Protein AF-A0A1B8CRM4-F1 (afdb_monomer_lite)

Secondary structure (DSSP, 8-state):
-HHHHHHHTTTTTT---HHHHHHHHHHHHHHHHHHHHHHHHHHHHHHHHHT-GGG-GGGT-STT---HHHHHHHHHHH-TTS-PPPP---B---TT----B--HHHHHHHTSHHHHHHHHHHHHTSSS---------S--SSHHHHHHHHHHHHHHHHHHH-

Structure (mmCIF, N/CA/C/O backbone):
data_AF-A0A1B8CRM4-F1
#
_entry.id   AF-A0A1B8CRM4-F1
#
loop_
_atom_site.group_PDB
_atom_site.id
_atom_site.type_symbol
_atom_site.label_atom_id
_atom_site.label_alt_id
_atom_site.label_comp_id
_atom_site.label_asym_id
_atom_site.label_entity_id
_atom_site.label_seq_id
_atom_site.pdbx_PDB_ins_code
_atom_site.Cartn_x
_atom_site.Cartn_y
_atom_site.Cartn_z
_atom_site.occupancy
_atom_site.B_iso_or_equiv
_atom_site.auth_seq_id
_atom_site.auth_comp_id
_atom_site.auth_asym_id
_atom_site.auth_atom_id
_atom_site.pdbx_PDB_model_num
ATOM 1 N N . MET A 1 1 ? -16.683 10.216 31.485 1.00 63.97 1 MET A N 1
ATOM 2 C CA . MET A 1 1 ? -16.552 9.860 32.922 1.00 63.97 1 MET A CA 1
ATOM 3 C C . MET A 1 1 ? -17.087 10.937 33.885 1.00 63.97 1 MET A C 1
ATOM 5 O O . MET A 1 1 ? -16.797 10.885 35.073 1.00 63.97 1 MET A O 1
ATOM 9 N N . ASP A 1 2 ? -17.936 11.875 33.445 1.00 81.38 2 ASP A N 1
ATOM 10 C CA . ASP A 1 2 ? -18.500 12.898 34.349 1.00 81.38 2 ASP A CA 1
ATOM 11 C C . ASP A 1 2 ? -19.692 12.417 35.186 1.00 81.38 2 ASP A C 1
ATOM 13 O O . ASP A 1 2 ? -20.056 13.063 36.165 1.00 81.38 2 ASP A O 1
ATOM 17 N N . VAL A 1 3 ? -20.304 11.284 34.825 1.00 84.81 3 VAL A N 1
ATOM 18 C CA . VAL A 1 3 ? -21.438 10.692 35.554 1.00 84.81 3 VAL A CA 1
ATOM 19 C C . VAL A 1 3 ? -21.009 10.196 36.936 1.00 84.81 3 VAL A C 1
ATOM 21 O O . VAL A 1 3 ? -21.588 10.603 37.937 1.00 84.81 3 VAL A O 1
ATOM 24 N N . LEU A 1 4 ? -19.927 9.413 37.016 1.00 82.81 4 LEU A N 1
ATOM 25 C CA . LEU A 1 4 ? -19.379 8.937 38.294 1.00 82.81 4 LEU A CA 1
ATOM 26 C C . LEU A 1 4 ? -18.894 10.092 39.177 1.00 82.81 4 LEU A C 1
ATOM 28 O O . LEU A 1 4 ? -19.082 10.068 40.391 1.00 82.81 4 LEU A O 1
ATOM 32 N N . ARG A 1 5 ? -18.340 11.150 38.570 1.00 83.88 5 ARG A N 1
ATOM 33 C CA . ARG A 1 5 ? -17.955 12.371 39.288 1.00 83.88 5 ARG A CA 1
ATOM 34 C C . ARG A 1 5 ? -19.182 13.084 39.874 1.00 83.88 5 ARG A C 1
ATOM 36 O O . ARG A 1 5 ? -19.157 13.454 41.042 1.00 83.88 5 ARG A O 1
ATOM 43 N N . ARG A 1 6 ? -20.268 13.214 39.100 1.00 83.00 6 ARG A N 1
ATOM 44 C CA . ARG A 1 6 ? -21.558 13.777 39.549 1.00 83.00 6 ARG A CA 1
ATOM 45 C C . ARG A 1 6 ? -22.278 12.911 40.587 1.00 83.00 6 ARG A C 1
ATOM 47 O O . ARG A 1 6 ? -23.064 13.438 41.369 1.00 83.00 6 ARG A O 1
ATOM 54 N N . MET A 1 7 ? -22.044 11.600 40.603 1.00 83.06 7 MET A N 1
ATOM 55 C CA . MET A 1 7 ? -22.517 10.689 41.656 1.00 83.06 7 MET A CA 1
ATOM 56 C C . MET A 1 7 ? -21.730 10.877 42.955 1.00 83.06 7 MET A C 1
ATOM 58 O O . MET A 1 7 ? -22.323 10.982 44.030 1.00 83.06 7 MET A O 1
ATOM 62 N N . ALA A 1 8 ? -20.404 10.977 42.849 1.00 84.75 8 ALA A N 1
ATOM 63 C CA . ALA A 1 8 ? -19.516 11.161 43.990 1.00 84.75 8 ALA A CA 1
ATOM 64 C C . ALA A 1 8 ? -19.755 12.501 44.706 1.00 84.75 8 ALA A C 1
ATOM 66 O O . ALA A 1 8 ? -19.787 12.536 45.933 1.00 84.75 8 ALA A O 1
ATOM 67 N N . THR A 1 9 ? -20.010 13.592 43.973 1.00 87.00 9 THR A N 1
ATOM 68 C CA . THR A 1 9 ? -20.286 14.913 44.577 1.00 87.00 9 THR A CA 1
ATOM 69 C C . THR A 1 9 ? -21.565 14.961 45.408 1.00 87.00 9 THR A C 1
ATOM 71 O O . THR A 1 9 ? -21.673 15.788 46.307 1.00 87.00 9 THR A O 1
ATOM 74 N N . ARG A 1 10 ? -22.525 14.068 45.152 1.00 88.19 10 ARG A N 1
ATOM 75 C CA . ARG A 1 10 ? -23.737 13.908 45.972 1.00 88.19 10 ARG A 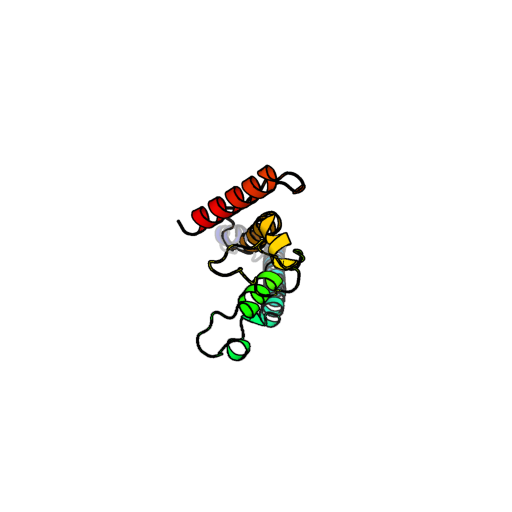CA 1
ATOM 76 C C . ARG A 1 10 ? -23.654 12.745 46.951 1.00 88.19 10 ARG A C 1
ATOM 78 O O . ARG A 1 10 ? -24.684 12.330 47.468 1.00 88.19 10 ARG A O 1
ATOM 85 N N . ASN A 1 11 ? -22.460 12.198 47.182 1.00 84.31 11 ASN A N 1
ATOM 86 C CA . ASN A 1 11 ? -22.236 11.039 48.043 1.00 84.31 11 ASN A CA 1
ATOM 87 C C . ASN A 1 11 ? -23.200 9.875 47.737 1.00 84.31 11 ASN A C 1
ATOM 89 O O . ASN A 1 11 ? -23.724 9.234 48.644 1.00 84.31 11 ASN A O 1
ATOM 93 N N . PHE A 1 12 ? -23.504 9.663 46.449 1.00 82.12 12 PHE A N 1
ATOM 94 C CA . PHE A 1 12 ? -24.458 8.650 45.983 1.00 82.12 12 PHE A CA 1
ATOM 95 C C . PHE A 1 12 ? -25.886 8.787 46.557 1.00 82.12 12 PHE A C 1
ATOM 97 O O . PHE A 1 12 ? -26.690 7.858 46.459 1.00 82.12 12 PHE A O 1
ATOM 104 N N . ALA A 1 13 ? -26.239 9.953 47.110 1.00 79.31 13 ALA A N 1
ATOM 105 C CA . ALA A 1 13 ? -27.576 10.233 47.612 1.00 79.31 13 ALA A CA 1
ATOM 106 C C . ALA A 1 13 ? -28.623 10.075 46.497 1.00 79.31 13 ALA A C 1
ATOM 108 O O . ALA A 1 13 ? -28.438 10.547 45.368 1.00 79.31 13 ALA A O 1
ATOM 109 N N . HIS A 1 14 ? -29.729 9.411 46.842 1.00 79.81 14 HIS A N 1
ATOM 110 C CA . HIS A 1 14 ? -30.823 9.028 45.939 1.00 79.81 14 HIS A CA 1
ATOM 111 C C . HIS A 1 14 ? -30.440 8.048 44.813 1.00 79.81 14 HIS A C 1
ATOM 113 O O . HIS A 1 14 ? -31.221 7.856 43.886 1.00 79.81 14 HIS A O 1
ATOM 119 N N . GLY A 1 15 ? -29.273 7.399 44.900 1.00 82.62 15 GLY A N 1
ATOM 120 C CA . GLY A 1 15 ? -28.867 6.347 43.970 1.00 82.62 15 GLY A CA 1
ATOM 121 C C . GLY A 1 15 ? -28.572 6.834 42.545 1.00 82.62 15 GLY A C 1
ATOM 122 O O . GLY A 1 15 ? -28.258 8.004 42.301 1.00 82.62 15 GLY A O 1
ATOM 123 N N . LEU A 1 16 ? -28.615 5.899 41.595 1.00 83.00 16 LEU A N 1
ATOM 124 C CA . LEU A 1 16 ? -28.376 6.149 40.172 1.00 83.00 16 LEU A CA 1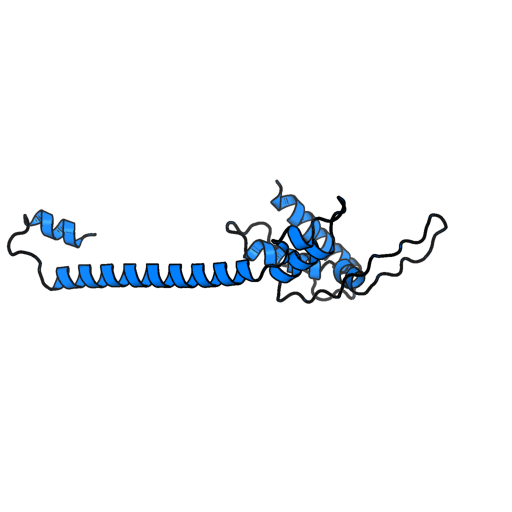
ATOM 125 C C . LEU A 1 16 ? -29.635 6.738 39.525 1.00 83.00 16 LEU A C 1
ATOM 127 O O . LEU A 1 16 ? -30.695 6.120 39.580 1.00 83.00 16 LEU A O 1
ATOM 131 N N . ARG A 1 17 ? -29.523 7.917 38.903 1.00 88.38 17 ARG A N 1
ATOM 132 C CA . ARG A 1 17 ? -30.642 8.518 38.163 1.00 88.38 17 ARG A CA 1
ATOM 133 C C . ARG A 1 17 ? -30.777 7.874 36.787 1.00 88.38 17 ARG A C 1
ATOM 135 O O . ARG A 1 17 ? -29.786 7.435 36.208 1.00 88.38 17 ARG A O 1
ATOM 142 N N . ASP A 1 18 ? -31.974 7.916 36.212 1.00 87.94 18 ASP A N 1
ATOM 143 C CA . ASP A 1 18 ? -32.238 7.306 34.901 1.00 87.94 18 ASP A CA 1
ATOM 144 C C . ASP A 1 18 ? -31.371 7.878 33.775 1.00 87.94 18 ASP A C 1
ATOM 146 O O . ASP A 1 18 ? -30.902 7.138 32.914 1.00 87.94 18 ASP A O 1
ATOM 150 N N . GLU A 1 19 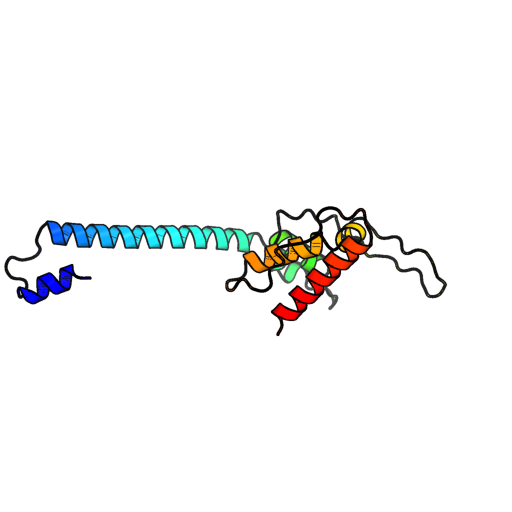? -31.110 9.188 33.783 1.00 87.06 19 GLU A N 1
ATOM 151 C CA . GLU A 1 19 ? -30.214 9.830 32.811 1.00 87.06 19 GLU A CA 1
ATOM 152 C C . GLU A 1 19 ? -28.782 9.313 32.901 1.00 87.06 19 GLU A C 1
ATOM 154 O O . GLU A 1 19 ? -28.122 9.106 31.888 1.00 87.06 19 GLU A O 1
ATOM 159 N N . GLU A 1 20 ? -28.314 9.061 34.115 1.00 88.50 20 GLU A N 1
ATOM 160 C CA . GLU A 1 20 ? -26.961 8.588 34.379 1.00 88.50 20 GLU A CA 1
ATOM 161 C C . GLU A 1 20 ? -26.828 7.113 34.036 1.00 88.50 20 GLU A C 1
ATOM 163 O O . GLU A 1 20 ? -25.837 6.718 33.428 1.00 88.50 20 GLU A O 1
ATOM 168 N N . ALA A 1 21 ? -27.864 6.326 34.336 1.00 88.75 21 ALA A N 1
ATOM 169 C CA . ALA A 1 21 ? -27.988 4.952 33.876 1.00 88.75 21 ALA A CA 1
ATOM 170 C C . ALA A 1 21 ? -27.984 4.875 32.343 1.00 88.75 21 ALA A C 1
ATOM 172 O O . ALA A 1 21 ? -27.308 4.016 31.786 1.00 88.75 21 ALA A O 1
ATOM 173 N N . ARG A 1 22 ? -28.701 5.778 31.655 1.00 91.50 22 ARG A N 1
ATOM 174 C CA . ARG A 1 22 ? -28.667 5.892 30.187 1.00 91.50 22 ARG A CA 1
ATOM 175 C C . ARG A 1 22 ? -27.264 6.219 29.691 1.00 91.50 22 ARG A C 1
ATOM 177 O O . ARG A 1 22 ? -26.707 5.424 28.958 1.00 91.50 22 ARG A O 1
ATOM 184 N N . THR A 1 23 ? -26.637 7.287 30.185 1.00 90.75 23 THR A N 1
ATOM 185 C CA . THR A 1 23 ? -25.276 7.658 29.757 1.00 90.75 23 THR A CA 1
ATOM 186 C C . THR A 1 23 ? -24.255 6.538 29.990 1.00 90.75 23 THR A C 1
ATOM 188 O O . THR A 1 23 ? -23.357 6.349 29.175 1.00 90.75 23 THR A O 1
ATOM 191 N N . MET A 1 24 ? -24.360 5.797 31.098 1.00 89.75 24 MET A N 1
ATOM 192 C CA . MET A 1 24 ? -23.484 4.649 31.348 1.00 89.75 24 MET A CA 1
ATOM 193 C C . MET A 1 24 ? -23.775 3.491 30.388 1.00 89.75 24 MET A C 1
ATOM 195 O O . MET A 1 24 ? -22.823 2.893 29.900 1.00 89.75 24 MET A O 1
ATOM 199 N N . ARG A 1 25 ? -25.048 3.198 30.084 1.00 92.62 25 ARG A N 1
ATOM 200 C CA . ARG A 1 25 ? -25.426 2.188 29.080 1.00 92.62 25 ARG A CA 1
ATOM 201 C C . ARG A 1 25 ? -24.934 2.559 27.688 1.00 92.62 25 ARG A C 1
ATOM 203 O O . ARG A 1 25 ? -24.231 1.753 27.099 1.00 92.62 25 ARG A O 1
ATOM 210 N N . ASP A 1 26 ? -25.193 3.779 27.231 1.00 94.44 26 ASP A N 1
ATOM 211 C CA . ASP A 1 26 ? -24.768 4.259 25.910 1.00 94.44 26 ASP A CA 1
ATOM 212 C C . ASP A 1 26 ? -23.238 4.202 25.769 1.00 94.44 26 ASP A C 1
ATOM 214 O O . ASP A 1 26 ? -22.703 3.848 24.721 1.00 94.44 26 ASP A O 1
ATOM 218 N N . TRP A 1 27 ? -22.506 4.518 26.845 1.00 94.12 27 TRP A N 1
ATOM 219 C CA . TRP A 1 27 ? -21.051 4.380 26.857 1.00 94.12 27 TRP A CA 1
ATOM 220 C C . TRP A 1 27 ? -20.607 2.916 26.778 1.00 94.12 27 TRP A C 1
ATOM 222 O O . TRP A 1 27 ? -19.700 2.606 26.012 1.00 94.12 27 TRP A O 1
ATOM 232 N N . VAL A 1 28 ? -21.235 2.020 27.547 1.00 94.50 28 VAL A N 1
ATOM 233 C CA . VAL A 1 28 ? -20.943 0.579 27.498 1.00 94.50 28 VAL A CA 1
ATOM 234 C C . VAL A 1 28 ? -21.231 0.025 26.102 1.00 94.50 28 VAL A C 1
ATOM 236 O O . VAL A 1 28 ? -20.381 -0.661 25.548 1.00 94.50 28 VAL A O 1
ATOM 239 N N . GLU A 1 29 ? -22.376 0.363 25.509 1.00 95.94 29 GLU A N 1
ATOM 240 C CA . GLU A 1 29 ? -22.734 0.001 24.132 1.00 95.94 29 GLU A CA 1
ATOM 241 C C . GLU A 1 29 ? -21.700 0.530 23.131 1.00 95.94 29 GLU A C 1
ATOM 243 O O . GLU A 1 29 ? -21.198 -0.236 22.315 1.00 95.94 29 GLU A O 1
ATOM 248 N N . GLY A 1 30 ? -21.272 1.789 23.261 1.00 96.38 30 GLY A N 1
ATOM 249 C CA . GLY A 1 30 ? -20.219 2.356 22.415 1.00 96.38 30 GLY A CA 1
ATOM 250 C C . GLY A 1 30 ? -18.866 1.638 22.531 1.00 96.38 30 GLY A C 1
ATOM 251 O O . GLY A 1 30 ? -18.153 1.513 21.536 1.00 96.38 30 GLY A O 1
ATOM 252 N N . VAL A 1 31 ? -18.505 1.141 23.721 1.00 95.25 31 VAL A N 1
ATOM 253 C CA . VAL A 1 31 ? -17.294 0.320 23.915 1.00 95.25 31 VAL A CA 1
ATOM 254 C C . VAL A 1 31 ? -17.451 -1.048 23.254 1.00 95.25 31 VAL A C 1
ATOM 256 O O . VAL A 1 31 ? -16.522 -1.498 22.586 1.00 95.25 31 VAL A O 1
ATOM 259 N N . TRP A 1 32 ? -18.609 -1.699 23.391 1.00 96.44 32 TRP A N 1
ATOM 260 C CA . TRP A 1 32 ? -18.877 -2.971 22.713 1.00 96.44 32 TRP A CA 1
ATOM 261 C C . TRP A 1 32 ? -18.850 -2.826 21.192 1.00 96.44 32 TRP A C 1
ATOM 263 O O . TRP A 1 32 ? -18.241 -3.656 20.523 1.00 96.44 32 TRP A O 1
ATOM 273 N N . ASP A 1 33 ? -19.423 -1.752 20.651 1.00 96.75 33 ASP A N 1
ATOM 274 C CA . ASP A 1 33 ? -19.367 -1.441 19.222 1.00 96.75 33 ASP A CA 1
ATOM 275 C C . ASP A 1 33 ? -17.930 -1.227 18.737 1.00 96.75 33 ASP A C 1
ATOM 277 O O . ASP A 1 33 ? -17.561 -1.685 17.655 1.00 96.75 33 ASP A O 1
ATOM 281 N N . MET A 1 34 ? -17.106 -0.528 19.523 1.00 95.19 34 MET A N 1
ATOM 282 C CA . MET A 1 34 ? -15.688 -0.339 19.215 1.00 95.19 34 MET A CA 1
ATOM 283 C C . MET A 1 34 ? -14.940 -1.679 19.198 1.00 95.19 34 MET A C 1
ATOM 285 O O . MET A 1 34 ? -14.253 -1.962 18.220 1.00 95.19 34 MET A O 1
ATOM 289 N N . LEU A 1 35 ? -15.130 -2.521 20.218 1.00 96.06 35 LEU A N 1
ATOM 290 C CA . LEU A 1 35 ? -14.511 -3.849 20.300 1.00 96.06 35 LEU A CA 1
ATOM 291 C C . LEU A 1 35 ? -14.956 -4.764 19.153 1.00 96.06 35 LEU A C 1
ATOM 293 O O . LEU A 1 35 ? -14.128 -5.436 18.549 1.00 96.06 35 LEU A O 1
ATOM 297 N N . ALA A 1 36 ? -16.243 -4.756 18.802 1.00 95.38 36 ALA A N 1
ATOM 298 C CA . ALA A 1 36 ? -16.765 -5.550 17.692 1.00 95.38 36 ALA A CA 1
ATOM 299 C C . ALA A 1 36 ? -16.172 -5.118 16.339 1.00 95.38 36 ALA A C 1
ATOM 301 O O . ALA A 1 36 ? -15.917 -5.957 15.472 1.00 95.38 36 ALA A O 1
ATOM 302 N N . ARG A 1 37 ? -15.929 -3.812 16.148 1.00 93.75 37 ARG A N 1
ATOM 303 C CA . ARG A 1 37 ? -15.239 -3.289 14.957 1.00 93.75 37 ARG A CA 1
ATOM 304 C C . ARG A 1 37 ? -13.772 -3.703 14.929 1.00 93.75 37 ARG A C 1
ATOM 306 O O . ARG A 1 37 ? -13.298 -4.107 13.873 1.00 93.75 37 ARG A O 1
ATOM 313 N N . GLU A 1 38 ? -13.074 -3.626 16.058 1.00 92.31 38 GLU A N 1
ATOM 314 C CA . GLU A 1 38 ? -11.687 -4.092 16.165 1.00 92.31 38 GLU A CA 1
ATOM 315 C C . GLU A 1 38 ? -11.582 -5.592 15.864 1.00 92.31 38 GLU A C 1
ATOM 317 O O . GLU A 1 38 ? -10.781 -5.982 15.021 1.00 92.31 38 GLU A O 1
ATOM 322 N N . GLU A 1 39 ? -12.453 -6.425 16.439 1.00 92.25 39 GLU A N 1
ATOM 323 C CA . GLU A 1 39 ? -12.482 -7.869 16.170 1.00 92.25 39 GLU A CA 1
ATOM 324 C C . GLU A 1 39 ? -12.795 -8.185 14.696 1.00 92.25 39 GLU A C 1
ATOM 326 O O . GLU A 1 39 ? -12.279 -9.153 14.136 1.00 92.25 39 GLU A O 1
ATOM 331 N N . ALA A 1 40 ? -13.642 -7.391 14.034 1.00 93.00 40 ALA A N 1
ATOM 332 C CA . ALA A 1 40 ? -13.887 -7.536 12.600 1.00 93.00 40 ALA A CA 1
ATOM 333 C C . ALA A 1 40 ? -12.625 -7.232 11.774 1.00 93.00 40 ALA A C 1
ATOM 335 O O . ALA A 1 40 ? -12.248 -8.047 10.934 1.00 93.00 40 ALA A O 1
ATOM 336 N N . ILE A 1 41 ? -11.942 -6.120 12.068 1.00 86.94 41 ILE A N 1
ATOM 337 C CA . ILE A 1 41 ? -10.687 -5.736 11.403 1.00 86.94 41 ILE A CA 1
ATOM 338 C C . ILE A 1 41 ? -9.606 -6.799 11.637 1.00 86.94 41 ILE A C 1
ATOM 340 O O . ILE A 1 41 ? -8.945 -7.228 10.694 1.00 86.94 41 ILE A O 1
ATOM 344 N N . GLU A 1 42 ? -9.440 -7.278 12.871 1.00 87.56 42 GLU A N 1
ATOM 345 C CA . GLU A 1 42 ?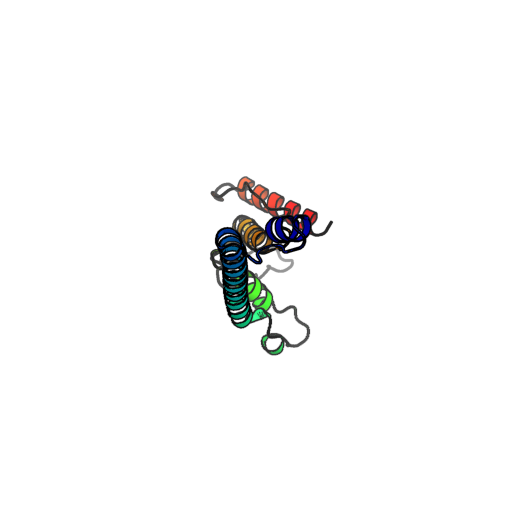 -8.455 -8.314 13.190 1.00 87.56 42 GLU A CA 1
ATOM 346 C C . GLU A 1 42 ? -8.739 -9.627 12.461 1.00 87.56 42 GLU A C 1
ATOM 348 O O . GLU A 1 42 ? -7.807 -10.268 11.974 1.00 87.56 42 GLU A O 1
ATOM 353 N N . ARG A 1 43 ? -10.010 -10.033 12.353 1.00 90.56 43 ARG A N 1
ATOM 354 C CA . ARG A 1 43 ? -10.384 -11.230 11.589 1.00 90.56 43 ARG A CA 1
ATOM 355 C C . ARG A 1 43 ? -10.050 -11.083 10.110 1.00 90.56 43 ARG A C 1
ATOM 357 O O . ARG A 1 43 ? -9.446 -12.000 9.559 1.00 90.56 43 ARG A O 1
ATOM 364 N N . GLU A 1 44 ? -10.368 -9.945 9.498 1.00 87.25 44 GLU A N 1
ATOM 365 C CA . GLU A 1 44 ? -10.008 -9.662 8.102 1.00 87.25 44 GLU A CA 1
ATOM 366 C C . GLU A 1 44 ? -8.484 -9.688 7.899 1.00 87.25 44 GLU A C 1
ATOM 368 O O . GLU A 1 44 ? -7.990 -10.354 6.988 1.00 87.25 44 GLU A O 1
ATOM 373 N N . GLU A 1 45 ? -7.711 -9.060 8.793 1.00 85.56 45 GLU A N 1
ATOM 374 C CA . GLU A 1 45 ? -6.245 -9.112 8.745 1.00 85.56 45 GLU A CA 1
ATOM 375 C C . GLU A 1 45 ? -5.704 -10.540 8.927 1.00 85.56 45 GLU A C 1
ATOM 377 O O . GLU A 1 45 ? -4.719 -10.924 8.291 1.00 85.56 45 GLU A O 1
ATOM 382 N N . MET A 1 46 ? -6.308 -11.342 9.809 1.00 83.69 46 MET A N 1
ATOM 383 C CA . MET A 1 46 ? -5.917 -12.738 10.016 1.00 83.69 46 MET A CA 1
ATOM 384 C C . MET A 1 46 ? -6.207 -13.593 8.784 1.00 83.69 46 MET A C 1
ATOM 386 O O . MET A 1 46 ? -5.376 -14.428 8.426 1.00 83.69 46 MET A O 1
ATOM 390 N N . GLU A 1 47 ? -7.360 -13.409 8.145 1.00 87.62 47 GLU A N 1
ATOM 391 C CA . GLU A 1 47 ? -7.714 -14.097 6.903 1.00 87.62 47 GLU A CA 1
ATOM 392 C C . GLU A 1 47 ? -6.766 -13.707 5.767 1.00 87.62 47 GLU A C 1
ATOM 394 O O . GLU A 1 47 ? -6.241 -14.589 5.083 1.00 87.62 47 GLU A O 1
ATOM 399 N N . GLU A 1 48 ? -6.450 -12.417 5.634 1.00 84.88 48 GLU A N 1
ATOM 400 C CA . GLU A 1 48 ? -5.483 -11.931 4.652 1.00 84.88 48 GLU A CA 1
ATOM 401 C C . GLU A 1 48 ? -4.098 -12.557 4.881 1.00 84.88 48 GLU A C 1
ATOM 403 O O . GLU A 1 48 ? -3.510 -13.127 3.961 1.00 84.88 48 GLU A O 1
ATOM 408 N N . ARG A 1 49 ? -3.599 -12.546 6.125 1.00 83.19 49 ARG A N 1
ATOM 409 C CA . ARG A 1 49 ? -2.303 -13.152 6.480 1.00 83.19 49 ARG A CA 1
ATOM 410 C C . ARG A 1 49 ? -2.276 -14.661 6.258 1.00 83.19 49 ARG A C 1
ATOM 412 O O . ARG A 1 49 ? -1.238 -15.193 5.878 1.00 83.19 49 ARG A O 1
ATOM 419 N N . ARG A 1 50 ? -3.391 -15.363 6.485 1.00 83.25 50 ARG A N 1
ATOM 420 C CA . ARG A 1 50 ? -3.504 -16.809 6.220 1.00 83.25 50 ARG A CA 1
ATOM 421 C C . ARG A 1 50 ? -3.429 -17.134 4.732 1.00 83.25 50 ARG A C 1
ATOM 423 O O . ARG A 1 50 ? -2.951 -18.208 4.382 1.00 83.25 50 ARG A O 1
ATOM 430 N N . ALA A 1 51 ? -3.883 -16.228 3.869 1.00 83.94 51 ALA A N 1
ATOM 431 C CA . ALA A 1 51 ? -3.803 -16.396 2.421 1.00 83.94 51 ALA A CA 1
ATOM 432 C C . ALA A 1 51 ? -2.388 -16.148 1.859 1.00 83.94 51 ALA A C 1
ATOM 434 O O . ALA A 1 51 ? -2.124 -16.456 0.695 1.00 83.94 51 ALA A O 1
ATOM 435 N N . TRP A 1 52 ? -1.461 -15.600 2.652 1.00 87.38 52 TRP A N 1
ATOM 436 C CA . TRP A 1 52 ? -0.106 -15.290 2.201 1.00 87.38 52 TRP A CA 1
ATOM 437 C C . TRP A 1 52 ? 0.780 -16.534 2.127 1.00 87.38 52 TRP A C 1
ATOM 439 O O . TRP A 1 52 ? 1.359 -16.985 3.111 1.00 87.38 52 TRP A O 1
ATOM 449 N N . THR A 1 53 ? 0.964 -17.039 0.912 1.00 83.94 53 THR A N 1
ATOM 450 C CA . THR A 1 53 ? 1.859 -18.169 0.618 1.00 83.94 53 THR A CA 1
ATOM 451 C C . THR A 1 53 ? 3.343 -17.814 0.754 1.00 83.94 53 THR A C 1
ATOM 453 O O . THR A 1 53 ? 4.164 -18.678 1.048 1.00 83.94 53 THR A O 1
ATOM 456 N N . TRP A 1 54 ? 3.707 -16.537 0.601 1.00 85.56 54 TRP A N 1
ATOM 457 C CA . TRP A 1 54 ? 5.095 -16.069 0.711 1.00 85.56 54 TRP A CA 1
ATOM 458 C C . TRP A 1 54 ? 5.671 -16.156 2.138 1.00 85.56 54 TRP A C 1
ATOM 460 O O . TRP A 1 54 ? 6.886 -16.073 2.295 1.00 85.56 54 TRP A O 1
ATOM 470 N N . LEU A 1 55 ? 4.825 -16.347 3.161 1.00 84.62 55 LEU A N 1
ATOM 471 C CA . LEU A 1 55 ? 5.234 -16.575 4.554 1.00 84.62 55 LEU A CA 1
ATOM 472 C C . LEU A 1 55 ? 5.536 -18.048 4.880 1.00 84.62 55 LEU A C 1
ATOM 474 O O . LEU A 1 55 ? 6.081 -18.327 5.947 1.00 84.62 55 LEU A O 1
ATOM 478 N N . ASP A 1 56 ? 5.159 -18.998 4.018 1.00 83.44 56 ASP A N 1
ATOM 479 C CA . ASP A 1 56 ? 5.431 -20.414 4.273 1.00 83.44 56 ASP A CA 1
ATOM 480 C C . ASP A 1 56 ? 6.837 -20.782 3.799 1.00 83.44 56 ASP A C 1
ATOM 482 O O . ASP A 1 56 ? 7.038 -21.161 2.647 1.00 83.44 56 ASP A O 1
ATOM 486 N N . ASP A 1 57 ? 7.815 -20.699 4.704 1.00 77.19 57 ASP A N 1
ATOM 487 C CA . ASP A 1 57 ? 9.218 -21.041 4.434 1.00 77.19 57 ASP A CA 1
ATOM 488 C C . ASP A 1 57 ? 9.391 -22.434 3.808 1.00 77.19 57 ASP A C 1
ATOM 490 O O . ASP A 1 57 ? 10.337 -22.661 3.058 1.00 77.19 57 ASP A O 1
ATOM 494 N N . ARG A 1 58 ? 8.459 -23.368 4.045 1.00 79.75 58 ARG A N 1
ATOM 495 C CA . ARG A 1 58 ? 8.495 -24.711 3.445 1.00 79.75 58 ARG A CA 1
ATOM 496 C C . ARG A 1 58 ? 8.382 -24.693 1.923 1.00 79.75 58 ARG A C 1
ATOM 498 O O . ARG A 1 58 ? 8.898 -25.605 1.286 1.00 79.75 58 ARG A O 1
ATOM 505 N N . LEU A 1 59 ? 7.720 -23.686 1.350 1.00 75.31 59 LEU A N 1
ATOM 506 C CA . LEU A 1 59 ? 7.574 -23.532 -0.099 1.00 75.31 59 LEU A CA 1
ATOM 507 C C . LEU A 1 59 ? 8.854 -23.003 -0.764 1.00 75.31 59 LEU A C 1
ATOM 509 O O . LEU A 1 59 ? 9.001 -23.150 -1.973 1.00 75.31 59 LEU A O 1
ATOM 513 N N . TRP A 1 60 ? 9.773 -22.424 0.018 1.00 74.62 60 TRP A N 1
ATOM 514 C CA . TRP A 1 60 ? 10.915 -21.650 -0.487 1.00 74.62 60 TRP A CA 1
ATOM 515 C C . TRP A 1 60 ? 12.272 -22.123 0.063 1.00 74.62 60 TRP A C 1
ATOM 517 O O . TRP A 1 60 ? 13.314 -21.627 -0.359 1.00 74.62 60 TRP A O 1
ATOM 527 N N . ALA A 1 61 ? 12.292 -23.069 1.012 1.00 61.84 61 ALA A N 1
ATOM 528 C CA . ALA A 1 61 ? 13.491 -23.611 1.660 1.00 61.84 61 ALA A CA 1
ATOM 529 C C . ALA A 1 61 ? 14.308 -24.539 0.732 1.00 61.84 61 ALA A C 1
ATOM 531 O O . ALA A 1 61 ? 14.566 -25.700 1.053 1.00 61.84 61 ALA A O 1
ATOM 532 N N . GLY A 1 62 ? 14.722 -24.026 -0.428 1.00 58.97 62 GLY A N 1
ATOM 533 C CA . GLY A 1 62 ? 15.617 -24.683 -1.374 1.00 58.97 62 GLY A CA 1
ATOM 534 C C . GLY A 1 62 ? 17.000 -24.025 -1.414 1.00 58.97 62 GLY A C 1
ATOM 535 O O . GLY A 1 62 ? 17.138 -22.868 -1.794 1.00 58.97 62 GLY A O 1
ATOM 536 N N . GLU A 1 63 ? 18.033 -24.784 -1.037 1.00 58.94 63 GLU A N 1
ATOM 537 C CA . GLU A 1 63 ? 19.441 -24.644 -1.472 1.00 58.94 63 GLU A CA 1
ATOM 538 C C . GLU A 1 63 ? 20.089 -23.239 -1.466 1.00 58.94 63 GLU A C 1
ATOM 540 O O . GLU A 1 63 ? 20.970 -22.953 -2.277 1.00 58.94 63 GLU A O 1
ATOM 545 N N . GLY A 1 64 ? 19.708 -22.347 -0.548 1.00 53.72 64 GLY A N 1
ATOM 546 C CA . GLY A 1 64 ? 20.431 -21.087 -0.324 1.00 53.72 64 GLY A CA 1
ATOM 547 C C . GLY A 1 64 ? 20.410 -20.099 -1.499 1.00 53.72 64 GLY A C 1
ATOM 548 O O . GLY A 1 64 ? 21.235 -19.186 -1.540 1.00 53.72 64 GLY A O 1
ATOM 549 N N . LYS A 1 65 ? 19.480 -20.257 -2.447 1.00 55.75 65 LYS A N 1
ATOM 550 C CA . LYS A 1 65 ? 19.217 -19.262 -3.492 1.00 55.75 65 LYS A CA 1
ATOM 551 C C . LYS A 1 65 ? 18.120 -18.316 -3.014 1.00 55.75 65 LYS A C 1
ATOM 553 O O . LYS A 1 65 ? 17.134 -18.750 -2.428 1.00 55.75 65 LYS A O 1
ATOM 558 N N . LEU A 1 66 ? 18.304 -17.019 -3.257 1.00 57.19 66 LEU A N 1
ATOM 559 C CA . LEU A 1 66 ? 17.241 -16.029 -3.104 1.00 57.19 66 LEU A CA 1
ATOM 560 C C . LEU A 1 66 ? 16.118 -16.414 -4.080 1.00 57.19 66 LEU A C 1
ATOM 562 O O . LEU A 1 66 ? 16.321 -16.357 -5.296 1.00 57.19 66 LEU A O 1
ATOM 566 N N . ASP A 1 67 ? 14.992 -16.903 -3.565 1.00 72.56 67 ASP A N 1
ATOM 567 C CA . ASP A 1 67 ? 13.902 -17.386 -4.409 1.00 72.56 67 ASP A CA 1
ATOM 568 C C . ASP A 1 67 ? 13.040 -16.216 -4.881 1.00 72.56 67 ASP A C 1
ATOM 570 O O . ASP A 1 67 ? 12.058 -15.857 -4.234 1.00 72.56 67 ASP A O 1
ATOM 574 N N . VAL A 1 68 ? 13.398 -15.669 -6.048 1.00 80.62 68 VAL A N 1
ATOM 575 C CA . VAL A 1 68 ? 12.700 -14.554 -6.710 1.00 80.62 68 VAL A CA 1
ATOM 576 C C . VAL A 1 68 ? 11.183 -14.777 -6.783 1.00 80.62 68 VAL A C 1
ATOM 578 O O . VAL A 1 68 ? 10.412 -13.816 -6.750 1.00 80.62 68 VAL A O 1
ATOM 581 N N . VAL A 1 69 ? 10.723 -16.032 -6.825 1.00 81.62 69 VAL A N 1
ATOM 582 C CA . VAL A 1 69 ? 9.296 -16.375 -6.836 1.00 81.62 69 VAL A CA 1
ATOM 583 C C . VAL A 1 69 ? 8.616 -15.994 -5.516 1.00 81.62 69 VAL A C 1
ATOM 585 O O . VAL A 1 69 ? 7.499 -15.469 -5.544 1.00 81.62 69 VAL A O 1
ATOM 588 N N . ARG A 1 70 ? 9.293 -16.157 -4.372 1.00 87.06 70 ARG A N 1
ATOM 589 C CA . ARG A 1 70 ? 8.818 -15.688 -3.061 1.00 87.06 70 ARG A CA 1
ATOM 590 C C . ARG A 1 70 ? 8.686 -14.170 -3.034 1.00 87.06 70 ARG A C 1
ATOM 592 O O . ARG A 1 70 ? 7.658 -13.661 -2.588 1.00 87.06 70 ARG A O 1
ATOM 599 N N . GLU A 1 71 ? 9.695 -13.436 -3.510 1.00 88.00 71 GLU A N 1
ATOM 600 C CA . GLU A 1 71 ? 9.631 -11.969 -3.541 1.00 88.00 71 GLU A CA 1
ATOM 601 C C . GLU A 1 71 ? 8.498 -11.472 -4.450 1.00 88.00 71 GLU A C 1
ATOM 603 O O . GLU A 1 71 ? 7.784 -10.535 -4.094 1.00 88.00 71 GLU A O 1
ATOM 608 N N . ILE A 1 72 ? 8.255 -12.131 -5.584 1.00 89.00 72 ILE A N 1
ATOM 609 C CA . ILE A 1 72 ? 7.119 -11.806 -6.457 1.00 89.00 72 ILE A CA 1
ATOM 610 C C . ILE A 1 72 ? 5.785 -12.118 -5.773 1.00 89.00 72 ILE A C 1
ATOM 612 O O . ILE A 1 72 ? 4.852 -11.317 -5.866 1.00 89.00 72 ILE A O 1
ATOM 616 N N . ALA A 1 73 ? 5.679 -13.244 -5.063 1.00 89.56 73 ALA A N 1
ATOM 617 C CA . ALA A 1 73 ? 4.489 -13.582 -4.287 1.00 89.56 73 ALA A CA 1
ATOM 618 C C . ALA A 1 73 ? 4.218 -12.544 -3.181 1.00 89.56 73 ALA A C 1
ATOM 620 O O . ALA A 1 73 ? 3.070 -12.141 -2.988 1.00 89.56 73 ALA A O 1
ATOM 621 N N . PHE A 1 74 ? 5.268 -12.044 -2.522 1.00 91.06 74 PHE A N 1
ATOM 622 C CA . PHE A 1 74 ? 5.178 -10.921 -1.588 1.00 91.06 74 PHE A CA 1
ATOM 623 C C . PHE A 1 74 ? 4.648 -9.653 -2.271 1.00 91.06 74 PHE A C 1
ATOM 625 O O . PHE A 1 74 ? 3.693 -9.050 -1.782 1.00 91.06 74 PHE A O 1
ATOM 632 N N . LEU A 1 75 ? 5.210 -9.263 -3.421 1.00 91.62 75 LEU A N 1
ATOM 633 C CA . LEU A 1 75 ? 4.768 -8.069 -4.152 1.00 91.62 75 LEU A CA 1
ATOM 634 C C . LEU A 1 75 ? 3.293 -8.168 -4.564 1.00 91.62 75 LEU A C 1
ATOM 636 O O . LEU A 1 75 ? 2.540 -7.216 -4.363 1.00 91.62 75 LEU A O 1
ATOM 640 N N . ARG A 1 76 ? 2.859 -9.332 -5.066 1.00 91.50 76 ARG A N 1
ATOM 641 C CA . ARG A 1 76 ? 1.456 -9.593 -5.434 1.00 91.50 76 ARG A CA 1
ATOM 642 C C . ARG A 1 76 ? 0.514 -9.521 -4.228 1.00 91.50 76 ARG A C 1
ATOM 644 O O . ARG A 1 76 ? -0.576 -8.972 -4.350 1.00 91.50 76 ARG A O 1
ATOM 651 N N . ALA A 1 77 ? 0.933 -10.024 -3.066 1.00 90.81 77 ALA A N 1
ATOM 652 C CA . ALA A 1 77 ? 0.141 -9.941 -1.838 1.00 90.81 77 ALA A CA 1
ATOM 653 C C . ALA A 1 77 ? 0.021 -8.499 -1.314 1.00 90.81 77 ALA A C 1
ATOM 655 O O . ALA A 1 77 ? -1.052 -8.068 -0.891 1.00 90.81 77 ALA A O 1
ATOM 656 N N . MET A 1 78 ? 1.109 -7.728 -1.364 1.00 90.81 78 MET A N 1
ATOM 657 C CA . MET A 1 78 ? 1.123 -6.352 -0.860 1.00 90.81 78 MET A CA 1
ATOM 658 C C . MET A 1 78 ? 0.417 -5.367 -1.794 1.00 90.81 78 MET A C 1
ATOM 660 O O . MET A 1 78 ? -0.172 -4.393 -1.324 1.00 90.81 78 MET A O 1
ATOM 664 N N . ALA A 1 79 ? 0.440 -5.622 -3.099 1.00 93.19 79 ALA A N 1
ATOM 665 C CA . ALA A 1 79 ? -0.097 -4.729 -4.116 1.00 93.19 79 ALA A CA 1
ATOM 666 C C . ALA A 1 79 ? -1.023 -5.473 -5.100 1.00 93.19 79 ALA A C 1
ATOM 668 O O . ALA A 1 79 ? -0.735 -5.513 -6.295 1.00 93.19 79 ALA A O 1
ATOM 669 N N . PRO A 1 80 ? -2.163 -6.029 -4.642 1.00 91.00 80 PRO A N 1
ATOM 670 C CA . PRO A 1 80 ? -3.041 -6.846 -5.488 1.00 91.00 80 PRO A CA 1
ATOM 671 C C . PRO A 1 80 ? -3.669 -6.068 -6.657 1.00 91.00 80 PRO A C 1
ATOM 673 O O . PRO A 1 80 ? -4.088 -6.668 -7.641 1.00 91.00 80 PRO A O 1
ATOM 676 N N . ALA A 1 81 ? -3.727 -4.735 -6.567 1.00 92.06 81 ALA A N 1
ATOM 677 C CA . ALA A 1 81 ? -4.199 -3.867 -7.645 1.00 92.06 81 ALA A CA 1
ATOM 678 C C . ALA A 1 81 ? -3.153 -3.644 -8.757 1.00 92.06 81 ALA A C 1
ATOM 680 O O . ALA A 1 81 ? -3.505 -3.169 -9.836 1.00 92.06 81 ALA A O 1
ATOM 681 N N . VAL A 1 82 ? -1.878 -3.960 -8.504 1.00 92.56 82 VAL A N 1
ATOM 682 C CA . VAL A 1 82 ? -0.787 -3.789 -9.468 1.00 92.56 82 VAL A CA 1
ATOM 683 C C . VAL A 1 82 ? -0.639 -5.071 -10.279 1.00 92.56 82 VAL A C 1
ATOM 685 O O . VAL A 1 82 ? -0.344 -6.140 -9.745 1.00 92.56 82 VAL A O 1
ATOM 688 N N . ILE A 1 83 ? -0.834 -4.966 -11.592 1.00 89.00 83 ILE A N 1
ATOM 689 C CA . ILE A 1 83 ? -0.742 -6.110 -12.500 1.00 89.00 83 ILE A CA 1
ATOM 690 C C . ILE A 1 83 ? 0.723 -6.310 -12.890 1.00 89.00 83 ILE A C 1
ATOM 692 O O . ILE A 1 83 ? 1.272 -5.559 -13.692 1.00 89.00 83 ILE A O 1
ATOM 696 N N . LEU A 1 84 ? 1.349 -7.341 -12.324 1.00 88.94 84 LEU A N 1
ATOM 697 C CA . LEU A 1 84 ? 2.708 -7.757 -12.663 1.00 88.94 84 LEU A CA 1
ATOM 698 C C . LEU A 1 84 ? 2.679 -8.947 -13.632 1.00 88.94 84 LEU A C 1
ATOM 700 O O . LEU A 1 84 ? 2.105 -9.983 -13.271 1.00 88.94 84 LEU A O 1
ATOM 704 N N . PRO A 1 85 ? 3.330 -8.851 -14.811 1.00 91.31 85 PRO A N 1
ATOM 705 C CA . PRO A 1 85 ? 3.532 -10.000 -15.688 1.00 91.31 85 PRO A CA 1
ATOM 706 C C . PRO A 1 85 ? 4.243 -11.152 -14.970 1.00 91.31 85 PRO A C 1
ATOM 708 O O . PRO A 1 85 ? 4.862 -10.966 -13.919 1.00 91.31 85 PRO A O 1
ATOM 711 N N . ASP A 1 86 ? 4.186 -12.350 -15.543 1.00 88.12 86 ASP A N 1
ATOM 712 C CA . ASP A 1 86 ? 4.949 -13.469 -15.001 1.00 88.12 86 ASP A CA 1
ATOM 713 C C . ASP A 1 86 ? 6.449 -13.253 -15.201 1.00 88.12 86 ASP A C 1
ATOM 715 O O . ASP A 1 86 ? 6.918 -12.782 -16.244 1.00 88.12 86 ASP A O 1
ATOM 719 N N . PHE A 1 87 ? 7.204 -13.583 -14.161 1.00 87.12 87 PHE A N 1
ATOM 720 C CA . PHE A 1 87 ? 8.644 -13.425 -14.157 1.00 87.12 87 PHE A CA 1
ATOM 721 C C . PHE A 1 87 ? 9.317 -14.493 -15.008 1.00 87.12 87 PHE A C 1
ATOM 723 O O . PHE A 1 87 ? 9.096 -15.690 -14.837 1.00 87.12 87 PHE A O 1
ATOM 730 N N . VAL A 1 88 ? 10.208 -14.027 -15.875 1.00 84.62 88 VAL A N 1
ATOM 731 C CA . VAL A 1 88 ? 11.152 -14.853 -16.620 1.00 84.62 88 VAL A CA 1
ATOM 732 C C . VAL A 1 88 ? 12.526 -14.211 -16.435 1.00 84.62 88 VAL A C 1
ATOM 734 O O . VAL A 1 88 ? 12.636 -13.004 -16.666 1.00 84.62 88 VAL A O 1
ATOM 737 N N . PRO A 1 89 ? 13.565 -14.949 -16.003 1.00 82.69 89 PRO A N 1
ATOM 738 C CA . PRO A 1 89 ? 14.910 -14.398 -15.854 1.00 82.69 89 PRO A CA 1
ATOM 739 C C . PRO A 1 89 ? 15.380 -13.679 -17.125 1.00 82.69 89 PRO A C 1
ATOM 741 O O . PRO A 1 89 ? 15.169 -14.169 -18.232 1.00 82.69 89 PRO A O 1
ATOM 744 N N . ALA A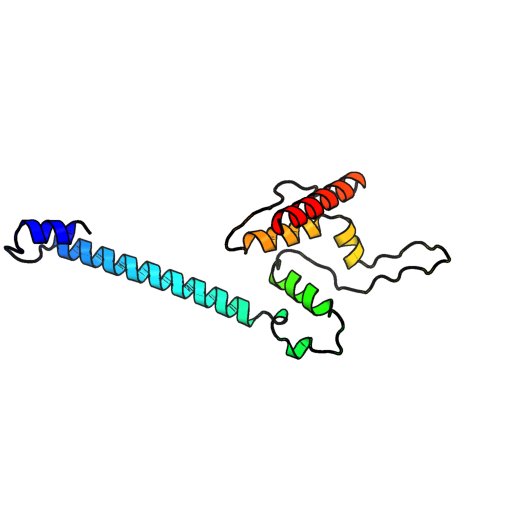 1 90 ? 16.000 -12.506 -16.973 1.00 80.69 90 ALA A N 1
ATOM 745 C CA . ALA A 1 90 ? 16.603 -11.809 -18.103 1.00 80.69 90 ALA A CA 1
ATOM 746 C C . ALA A 1 90 ? 17.900 -12.517 -18.516 1.00 80.69 90 ALA A C 1
ATOM 748 O O . ALA A 1 90 ? 18.761 -12.787 -17.677 1.00 80.69 90 ALA A O 1
ATOM 749 N N . GLU A 1 91 ? 18.054 -12.777 -19.811 1.00 76.50 91 GLU A N 1
ATOM 750 C CA . GLU A 1 91 ? 19.300 -13.280 -20.380 1.00 76.50 91 GLU A CA 1
ATOM 751 C C . GLU A 1 91 ? 20.145 -12.093 -20.845 1.00 76.50 91 GLU A C 1
ATOM 753 O O . GLU A 1 91 ? 19.810 -11.402 -21.811 1.00 76.50 91 GLU A O 1
ATOM 758 N N . PHE A 1 92 ? 21.244 -11.835 -20.138 1.00 70.12 92 PHE A N 1
ATOM 759 C CA . PHE A 1 92 ? 22.208 -10.828 -20.560 1.00 70.12 92 PHE A CA 1
ATOM 760 C C . PHE A 1 92 ? 23.183 -11.458 -21.558 1.00 70.12 92 PHE A C 1
ATOM 762 O O . PHE A 1 92 ? 23.778 -12.495 -21.250 1.00 70.12 92 PHE A O 1
ATOM 769 N N . PRO A 1 93 ? 23.373 -10.862 -22.748 1.00 71.25 93 PRO A N 1
ATOM 770 C CA . PRO A 1 93 ? 24.416 -11.311 -23.651 1.00 71.25 93 PRO A CA 1
ATOM 771 C C . PRO A 1 93 ? 25.771 -11.170 -22.948 1.00 71.25 93 PRO A C 1
ATOM 773 O O . PRO A 1 93 ? 26.021 -10.174 -22.269 1.00 71.25 93 PRO A O 1
ATOM 776 N N . GLY A 1 94 ? 26.627 -12.189 -23.084 1.00 68.94 94 GLY A N 1
ATOM 777 C CA . GLY A 1 94 ? 27.980 -12.179 -22.519 1.00 68.94 94 GLY A CA 1
ATOM 778 C C . GLY A 1 94 ? 28.861 -11.065 -23.102 1.00 68.94 94 GLY A C 1
ATOM 779 O O . GLY A 1 94 ? 28.403 -10.237 -23.889 1.00 68.94 94 GLY A O 1
ATOM 780 N N . GLU A 1 95 ? 30.155 -11.075 -22.769 1.00 63.25 95 GLU A N 1
ATOM 781 C CA . GLU A 1 95 ? 31.134 -10.010 -23.084 1.00 63.25 95 GLU A CA 1
ATOM 782 C C . GLU A 1 95 ? 31.258 -9.615 -24.579 1.00 63.25 95 GLU A C 1
ATOM 784 O O . GLU A 1 95 ? 31.924 -8.638 -24.906 1.00 63.25 95 GLU A O 1
ATOM 789 N N . GLY A 1 96 ? 30.585 -10.318 -25.497 1.00 63.84 96 GLY A N 1
ATOM 790 C CA . GLY A 1 96 ? 30.550 -10.038 -26.935 1.00 63.84 96 GLY A CA 1
ATOM 791 C C . GLY A 1 96 ? 29.581 -8.943 -27.403 1.00 63.84 96 GLY A C 1
ATOM 792 O O . GLY A 1 96 ? 29.556 -8.676 -28.599 1.00 63.84 96 GLY A O 1
ATOM 793 N N . GLY A 1 97 ? 28.809 -8.310 -26.510 1.00 62.53 97 GLY A N 1
ATOM 794 C CA . GLY A 1 97 ? 27.965 -7.154 -26.842 1.00 62.53 97 GLY A CA 1
ATOM 795 C C . GLY A 1 97 ? 26.778 -7.498 -27.749 1.00 62.53 97 GLY A C 1
ATOM 796 O O . GLY A 1 97 ? 26.889 -7.549 -28.970 1.00 62.53 97 GLY A O 1
ATOM 797 N N . GLY A 1 98 ? 25.609 -7.694 -27.143 1.00 67.00 98 GLY A N 1
ATOM 798 C CA . GLY A 1 98 ? 24.338 -7.872 -27.844 1.00 67.00 98 GLY A CA 1
ATOM 799 C C . GLY A 1 98 ? 23.245 -6.994 -27.245 1.00 67.00 98 GLY A C 1
ATOM 800 O O . GLY A 1 98 ? 23.385 -6.475 -26.137 1.00 67.00 98 GLY A O 1
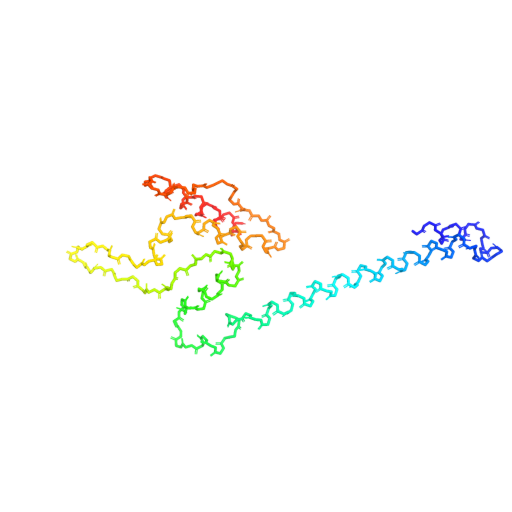ATOM 801 N N . GLU A 1 99 ? 22.147 -6.829 -27.974 1.00 69.06 99 GLU A N 1
ATOM 802 C CA . GLU A 1 99 ? 20.960 -6.147 -27.461 1.00 69.06 99 GLU A CA 1
ATOM 803 C C . GLU A 1 99 ? 20.294 -7.015 -26.379 1.00 69.06 99 GLU A C 1
ATOM 805 O O . GLU A 1 99 ? 19.997 -8.191 -26.608 1.00 69.06 99 GLU A O 1
ATOM 810 N N . VAL A 1 100 ? 20.089 -6.451 -25.184 1.00 75.69 100 VAL A N 1
ATOM 811 C CA . VAL A 1 100 ? 19.411 -7.144 -24.079 1.00 75.69 100 VAL A CA 1
ATOM 812 C C . VAL A 1 100 ? 17.934 -7.272 -24.432 1.00 75.69 100 VAL A C 1
ATOM 814 O O . VAL A 1 100 ? 17.224 -6.270 -24.517 1.00 75.69 100 VAL A O 1
ATOM 817 N N . LYS A 1 101 ? 17.453 -8.503 -24.612 1.00 80.19 101 LYS A N 1
ATOM 818 C CA . LYS A 1 101 ? 16.025 -8.764 -24.796 1.00 80.19 101 LYS A CA 1
ATOM 819 C C . LYS A 1 101 ? 15.363 -8.911 -23.436 1.00 80.19 101 LYS A C 1
ATOM 821 O O . LYS A 1 101 ? 15.551 -9.909 -22.745 1.00 80.19 101 LYS A O 1
ATOM 826 N N . LEU A 1 102 ? 14.590 -7.903 -23.057 1.00 84.06 102 LEU A N 1
ATOM 827 C CA . LEU A 1 102 ? 13.825 -7.921 -21.821 1.00 84.06 102 LEU A CA 1
ATOM 828 C C . LEU A 1 102 ? 12.506 -8.671 -22.025 1.00 84.06 102 LEU A C 1
ATOM 830 O O . LEU A 1 102 ? 11.780 -8.447 -22.992 1.00 84.06 102 LEU A O 1
ATOM 834 N N . GLY A 1 103 ? 12.196 -9.572 -21.093 1.00 87.81 103 GLY A N 1
ATOM 835 C CA . GLY A 1 103 ? 10.867 -10.170 -21.001 1.00 87.81 103 GLY A CA 1
ATOM 836 C C . GLY A 1 103 ? 9.813 -9.148 -20.539 1.00 87.81 103 GLY A C 1
ATOM 837 O O . GLY A 1 103 ? 10.178 -8.106 -19.988 1.00 87.81 103 GLY A O 1
ATOM 838 N N . PRO A 1 104 ? 8.508 -9.452 -20.683 1.00 91.88 104 PRO A N 1
ATOM 839 C CA . PRO A 1 104 ? 7.417 -8.528 -20.345 1.00 91.88 104 PRO A CA 1
ATOM 840 C C . PRO A 1 104 ? 7.487 -7.971 -18.920 1.00 91.88 104 PRO A C 1
ATOM 842 O O . PRO A 1 104 ? 7.255 -6.785 -18.707 1.00 91.88 104 PRO A O 1
ATOM 845 N N . PHE A 1 105 ? 7.861 -8.811 -17.950 1.00 91.25 105 PHE A N 1
ATOM 846 C CA . PHE A 1 105 ? 8.072 -8.395 -16.563 1.00 91.25 105 PHE A CA 1
ATOM 847 C C . PHE A 1 105 ? 9.098 -7.261 -16.459 1.00 91.25 105 PHE A C 1
ATOM 849 O O . PHE A 1 105 ? 8.836 -6.219 -15.865 1.00 91.25 105 PHE A O 1
ATOM 856 N N . TRP A 1 106 ? 10.262 -7.443 -17.081 1.00 90.69 106 TRP A N 1
ATOM 857 C CA . TRP A 1 106 ? 11.351 -6.475 -17.024 1.00 90.69 106 TRP A CA 1
ATOM 858 C C . TRP A 1 106 ? 11.042 -5.195 -17.789 1.00 90.69 106 TRP A C 1
ATOM 860 O O . TRP A 1 106 ? 11.435 -4.122 -17.340 1.00 90.69 106 TRP A O 1
ATOM 870 N N . GLU A 1 107 ? 10.327 -5.291 -18.911 1.00 91.94 107 GLU A N 1
ATOM 871 C CA . GLU A 1 107 ? 9.867 -4.112 -19.647 1.00 91.94 107 GLU A CA 1
ATOM 872 C C . GLU A 1 107 ? 8.934 -3.244 -18.804 1.00 91.94 107 GLU A C 1
ATOM 874 O O . GLU A 1 107 ? 9.104 -2.025 -18.761 1.00 91.94 107 GLU A O 1
ATOM 879 N N . GLU A 1 108 ? 8.015 -3.862 -18.061 1.00 92.88 108 GLU A N 1
ATOM 880 C CA . GLU A 1 108 ? 7.106 -3.130 -17.182 1.00 92.88 108 GLU A CA 1
ATOM 881 C C . GLU A 1 108 ? 7.870 -2.425 -16.047 1.00 92.88 108 GLU A C 1
ATOM 883 O O . GLU A 1 108 ? 7.689 -1.225 -15.812 1.00 92.88 108 GLU A O 1
ATOM 888 N N . LEU A 1 109 ? 8.803 -3.131 -15.393 1.00 92.88 109 LEU A N 1
ATOM 889 C CA . LEU A 1 109 ? 9.646 -2.558 -14.336 1.00 92.88 109 LEU A CA 1
ATOM 890 C C . LEU A 1 109 ? 10.555 -1.434 -14.858 1.00 92.88 109 LEU A C 1
ATOM 892 O O . LEU A 1 109 ? 10.758 -0.438 -14.160 1.00 92.88 109 LEU A O 1
ATOM 896 N N . ARG A 1 110 ? 11.073 -1.554 -16.089 1.00 92.88 110 ARG A N 1
ATOM 897 C CA . ARG A 1 110 ? 11.966 -0.564 -16.718 1.00 92.88 110 ARG A CA 1
ATOM 898 C C . ARG A 1 110 ? 11.323 0.816 -16.836 1.00 92.88 110 ARG A C 1
ATOM 900 O O . ARG A 1 110 ? 12.028 1.825 -16.828 1.00 92.88 110 ARG A O 1
ATOM 907 N N . THR A 1 111 ? 9.997 0.886 -16.921 1.00 95.06 111 THR A N 1
ATOM 908 C CA . THR A 1 111 ? 9.274 2.165 -16.970 1.00 95.06 111 THR A CA 1
ATOM 909 C C . THR A 1 111 ? 9.315 2.944 -15.649 1.00 95.06 111 THR A C 1
ATOM 911 O O . THR A 1 111 ? 8.999 4.135 -15.621 1.00 95.06 111 THR A O 1
ATOM 914 N N . GLY A 1 112 ? 9.639 2.277 -14.535 1.00 95.94 112 GLY A N 1
ATOM 915 C CA . GLY A 1 112 ? 9.608 2.832 -13.182 1.00 95.94 112 GLY A CA 1
ATOM 916 C C . GLY A 1 112 ? 8.207 3.085 -12.618 1.00 95.94 112 GLY A C 1
ATOM 917 O O . GLY A 1 112 ? 8.076 3.267 -11.412 1.00 95.94 112 GLY A O 1
ATOM 918 N N . LYS A 1 113 ? 7.150 3.070 -13.442 1.00 96.12 113 LYS A N 1
ATOM 919 C CA . LYS A 1 113 ? 5.771 3.326 -13.002 1.00 96.12 113 LYS A CA 1
ATOM 920 C C . LYS A 1 113 ? 5.305 2.262 -12.007 1.00 96.12 113 LYS A C 1
ATOM 922 O O . LYS A 1 113 ? 4.896 2.599 -10.901 1.00 96.12 113 LYS A O 1
ATOM 927 N N . VAL A 1 114 ? 5.435 0.988 -12.373 1.00 95.62 114 VAL A N 1
ATOM 928 C CA . VAL A 1 114 ? 5.029 -0.129 -11.508 1.00 95.62 114 VAL A CA 1
ATOM 929 C C . VAL A 1 114 ? 5.838 -0.171 -10.213 1.00 95.62 114 VAL A C 1
ATOM 931 O O . VAL A 1 114 ? 5.288 -0.473 -9.162 1.00 95.62 114 VAL A O 1
ATOM 934 N N . LEU A 1 115 ? 7.116 0.215 -10.237 1.00 95.81 115 LEU A N 1
ATOM 935 C CA . LEU A 1 115 ? 7.928 0.306 -9.017 1.00 95.81 115 LEU A CA 1
ATOM 936 C C . LEU A 1 115 ? 7.386 1.357 -8.037 1.00 95.81 115 LEU A C 1
ATOM 938 O O . LEU A 1 115 ? 7.325 1.102 -6.834 1.00 95.81 115 LEU A O 1
ATOM 942 N N . VAL A 1 116 ? 6.942 2.510 -8.547 1.00 96.31 116 VAL A N 1
ATOM 943 C CA . VAL A 1 116 ? 6.274 3.541 -7.740 1.00 96.31 116 VAL A CA 1
ATOM 944 C C . VAL A 1 116 ? 4.958 3.020 -7.157 1.00 96.31 116 VAL A C 1
ATOM 946 O O . VAL A 1 116 ? 4.697 3.204 -5.968 1.00 96.31 116 VAL A O 1
ATOM 949 N N . GLU A 1 117 ? 4.145 2.341 -7.965 1.00 96.06 117 GLU A N 1
ATOM 950 C CA . GLU A 1 117 ? 2.861 1.779 -7.529 1.00 96.06 117 GLU A CA 1
ATOM 951 C C . GLU A 1 117 ? 3.045 0.712 -6.439 1.00 96.06 117 GLU A C 1
ATOM 953 O O . GLU A 1 117 ? 2.385 0.776 -5.399 1.00 96.06 117 GLU A O 1
ATOM 958 N N . LEU A 1 118 ? 3.995 -0.212 -6.622 1.00 95.62 118 LEU A N 1
ATOM 959 C CA . LEU A 1 118 ? 4.358 -1.221 -5.623 1.00 95.62 118 LEU A CA 1
ATOM 960 C C . LEU A 1 118 ? 4.842 -0.575 -4.319 1.00 95.62 118 LEU A C 1
ATOM 962 O O . LEU A 1 118 ? 4.402 -0.962 -3.236 1.00 95.62 118 LEU A O 1
ATOM 966 N N . HIS A 1 119 ? 5.719 0.429 -4.409 1.00 94.69 119 HIS A N 1
ATOM 967 C CA . HIS A 1 119 ? 6.225 1.152 -3.240 1.00 94.69 119 HIS A CA 1
ATOM 968 C C . HIS A 1 119 ? 5.092 1.818 -2.460 1.00 94.69 119 HIS A C 1
ATOM 970 O O . HIS A 1 119 ? 4.972 1.619 -1.253 1.00 94.69 119 HIS A O 1
ATOM 976 N N . ASN A 1 120 ? 4.220 2.560 -3.145 1.00 95.12 120 ASN A N 1
ATOM 977 C CA . ASN A 1 120 ? 3.090 3.240 -2.516 1.00 95.12 120 ASN A CA 1
ATOM 978 C C . ASN A 1 120 ? 2.092 2.256 -1.887 1.00 95.12 120 ASN A C 1
ATOM 980 O O . ASN A 1 120 ? 1.603 2.517 -0.786 1.00 95.12 120 ASN A O 1
ATOM 984 N N . ALA A 1 121 ? 1.834 1.112 -2.528 1.00 94.62 121 ALA A N 1
ATOM 985 C CA . ALA A 1 121 ? 1.004 0.053 -1.959 1.00 94.62 121 ALA A CA 1
ATOM 986 C C . ALA A 1 121 ? 1.595 -0.476 -0.641 1.00 94.62 121 ALA A C 1
ATOM 988 O O . ALA A 1 121 ? 0.902 -0.517 0.377 1.00 94.62 121 ALA A O 1
ATOM 989 N N . VAL A 1 122 ? 2.896 -0.778 -0.612 1.00 91.94 122 VAL A N 1
ATOM 990 C CA . VAL A 1 122 ? 3.590 -1.228 0.608 1.00 91.94 122 VAL A CA 1
ATOM 991 C C . VAL A 1 122 ? 3.607 -0.138 1.688 1.00 91.94 122 VAL A C 1
ATOM 993 O O . VAL A 1 122 ? 3.378 -0.433 2.861 1.00 91.94 122 VAL A O 1
ATOM 996 N N . VAL A 1 123 ? 3.836 1.128 1.322 1.00 92.44 123 VAL A N 1
ATOM 997 C CA . VAL A 1 123 ? 3.808 2.261 2.265 1.00 92.44 123 VAL A CA 1
ATOM 998 C C . VAL A 1 123 ? 2.421 2.441 2.879 1.00 92.44 123 VAL A C 1
ATOM 1000 O O . VAL A 1 123 ? 2.330 2.669 4.083 1.00 92.44 123 VAL A O 1
ATOM 1003 N N . SER A 1 124 ? 1.350 2.297 2.095 1.00 91.75 124 SER A N 1
ATOM 1004 C CA . SER A 1 124 ? -0.028 2.447 2.585 1.00 91.75 124 SER A CA 1
ATOM 1005 C C . SER A 1 124 ? -0.417 1.402 3.637 1.00 91.75 124 SER A C 1
ATOM 1007 O O . SER A 1 124 ? -1.180 1.704 4.549 1.00 91.75 124 SER A O 1
ATOM 1009 N N . ARG A 1 125 ? 0.167 0.199 3.556 1.00 88.12 125 ARG A N 1
ATOM 1010 C CA . ARG A 1 125 ? -0.012 -0.889 4.531 1.00 88.12 125 ARG A CA 1
ATOM 1011 C C . ARG A 1 125 ? 0.883 -0.749 5.771 1.00 88.12 125 ARG A C 1
ATOM 1013 O O . ARG A 1 125 ? 0.748 -1.513 6.724 1.00 88.12 125 ARG A O 1
ATOM 1020 N N . SER A 1 126 ? 1.827 0.194 5.778 1.00 87.12 126 SER A N 1
ATOM 1021 C CA . SER A 1 126 ? 2.715 0.432 6.920 1.00 87.12 126 SER A CA 1
ATOM 1022 C C . SER A 1 126 ? 1.962 1.098 8.072 1.00 87.12 126 SER A C 1
ATOM 1024 O O . SER A 1 126 ? 1.268 2.091 7.876 1.00 87.12 126 SER A O 1
ATOM 1026 N N . LYS A 1 127 ? 2.209 0.651 9.313 1.00 85.75 127 LYS A N 1
ATOM 1027 C CA . LYS A 1 127 ? 1.695 1.318 10.530 1.00 85.75 127 LYS A CA 1
ATOM 1028 C C . LYS A 1 127 ? 2.157 2.773 10.665 1.00 85.75 127 LYS A C 1
ATOM 1030 O O . LYS A 1 127 ? 1.542 3.562 11.375 1.00 85.75 127 LYS A O 1
ATOM 1035 N N . ARG A 1 128 ? 3.279 3.113 10.028 1.00 87.25 128 ARG A N 1
ATOM 1036 C CA . ARG A 1 128 ? 3.808 4.475 9.915 1.00 87.25 128 ARG A CA 1
ATOM 1037 C C . ARG A 1 128 ? 4.046 4.746 8.429 1.00 87.25 128 ARG A C 1
ATOM 1039 O O . ARG A 1 128 ? 5.109 4.376 7.923 1.00 87.25 128 ARG A O 1
ATOM 1046 N N . PRO A 1 129 ? 3.051 5.280 7.705 1.00 85.75 129 PRO A N 1
ATOM 1047 C CA . PRO A 1 129 ? 3.201 5.570 6.288 1.00 85.75 129 PRO A CA 1
ATOM 1048 C C . PRO A 1 129 ? 4.135 6.773 6.117 1.00 85.75 129 PRO A C 1
ATOM 1050 O O . PRO A 1 129 ? 3.844 7.875 6.578 1.00 85.75 129 PRO A O 1
ATOM 1053 N N . PHE A 1 130 ? 5.280 6.553 5.476 1.00 88.19 130 PHE A N 1
ATOM 1054 C CA . PHE A 1 130 ? 6.275 7.582 5.177 1.00 88.19 130 PHE A CA 1
ATOM 1055 C C . PHE A 1 130 ? 6.954 7.286 3.837 1.00 88.19 130 PHE A C 1
ATOM 1057 O O . PHE A 1 130 ? 7.070 6.125 3.443 1.00 88.19 130 PHE A O 1
ATOM 1064 N N . GLY A 1 131 ? 7.390 8.339 3.139 1.00 90.44 131 GLY A N 1
ATOM 1065 C CA . GLY A 1 131 ? 8.111 8.215 1.870 1.00 90.44 131 GLY A CA 1
ATOM 1066 C C . GLY A 1 131 ? 7.239 7.801 0.682 1.00 90.44 131 GLY A C 1
ATOM 1067 O O . GLY A 1 131 ? 7.758 7.223 -0.267 1.00 90.44 131 GLY A O 1
ATOM 1068 N N . ALA A 1 132 ? 5.926 8.052 0.721 1.00 94.19 132 ALA A N 1
ATOM 1069 C CA . ALA A 1 132 ? 5.065 7.850 -0.445 1.00 94.19 132 ALA A CA 1
ATOM 1070 C C . ALA A 1 132 ? 5.452 8.812 -1.581 1.00 94.19 132 ALA A C 1
ATOM 1072 O O . ALA A 1 132 ? 5.883 9.940 -1.337 1.00 94.19 132 ALA A O 1
ATOM 1073 N N . ILE A 1 133 ? 5.255 8.373 -2.820 1.00 96.44 133 ILE A N 1
ATOM 1074 C CA . ILE A 1 133 ? 5.545 9.131 -4.037 1.00 96.44 133 ILE A CA 1
ATOM 1075 C C . ILE A 1 133 ? 4.203 9.628 -4.591 1.00 96.44 133 ILE A C 1
ATOM 1077 O O . ILE A 1 133 ? 3.506 8.859 -5.250 1.00 96.44 133 ILE A O 1
ATOM 1081 N N . PRO A 1 134 ? 3.782 10.874 -4.314 1.00 94.62 134 PRO A N 1
ATOM 1082 C CA . PRO A 1 134 ? 2.444 11.347 -4.677 1.00 94.62 134 PRO A CA 1
ATOM 1083 C C . PRO A 1 134 ? 2.305 11.705 -6.160 1.00 94.62 134 PRO A C 1
ATOM 1085 O O . PRO A 1 134 ? 1.192 11.783 -6.670 1.00 94.62 134 PRO A O 1
ATOM 1088 N N . VAL A 1 135 ? 3.422 11.961 -6.846 1.00 95.31 135 VAL A N 1
ATOM 1089 C CA . VAL A 1 135 ? 3.446 12.393 -8.245 1.00 95.31 135 VAL A CA 1
ATOM 1090 C C . VAL A 1 135 ? 4.469 11.558 -8.998 1.00 95.31 135 VAL A C 1
ATOM 1092 O O . VAL A 1 135 ? 5.638 11.512 -8.624 1.00 95.31 135 VAL A O 1
ATOM 1095 N N . TRP A 1 136 ? 4.019 10.913 -10.068 1.00 97.12 136 TRP A N 1
ATOM 1096 C CA . TRP A 1 136 ? 4.852 10.168 -11.004 1.00 97.12 136 TRP A CA 1
ATOM 1097 C C . TRP A 1 136 ? 4.227 10.215 -12.398 1.00 97.12 136 TRP A C 1
ATOM 1099 O O . TRP A 1 136 ? 3.062 10.581 -12.577 1.00 97.12 136 TRP A O 1
ATOM 1109 N N . HIS A 1 137 ? 5.001 9.851 -13.413 1.00 97.38 137 HIS A N 1
ATOM 1110 C CA . HIS A 1 137 ? 4.531 9.838 -14.791 1.00 97.38 137 HIS A CA 1
ATOM 1111 C C . HIS A 1 137 ? 3.738 8.572 -15.078 1.00 97.38 137 HIS A C 1
ATOM 1113 O O . HIS A 1 137 ? 4.279 7.467 -15.033 1.00 97.38 137 HIS A O 1
ATOM 1119 N N . SER A 1 138 ? 2.465 8.741 -15.433 1.00 94.31 138 SER A N 1
ATOM 1120 C CA . SER A 1 138 ? 1.623 7.642 -15.922 1.00 94.31 138 SER A CA 1
ATOM 1121 C C . SER A 1 138 ? 1.891 7.297 -17.392 1.00 94.31 138 SER A C 1
ATOM 1123 O O . SER A 1 138 ? 1.748 6.141 -17.777 1.00 94.31 138 SER A O 1
ATOM 1125 N N . ASP A 1 139 ? 2.279 8.289 -18.202 1.00 93.94 139 ASP A N 1
ATOM 1126 C CA . ASP A 1 139 ? 2.644 8.111 -19.613 1.00 93.94 139 ASP A CA 1
ATOM 1127 C C . ASP A 1 139 ? 4.162 7.942 -19.754 1.00 93.94 139 ASP A C 1
ATOM 1129 O O . ASP A 1 139 ? 4.935 8.891 -19.575 1.00 93.94 139 ASP A O 1
ATOM 1133 N N . THR A 1 140 ? 4.560 6.724 -20.106 1.00 92.69 140 THR A N 1
ATOM 1134 C CA . THR A 1 140 ? 5.941 6.239 -20.191 1.00 92.69 140 THR A CA 1
ATOM 1135 C C . THR A 1 140 ? 6.466 6.184 -21.629 1.00 92.69 140 THR A C 1
ATOM 1137 O O . THR A 1 140 ? 7.560 5.679 -21.866 1.00 92.69 140 THR A O 1
ATOM 1140 N N . ALA A 1 141 ? 5.755 6.768 -22.604 1.00 92.94 141 ALA A N 1
ATOM 1141 C CA . ALA A 1 141 ? 6.209 6.801 -23.998 1.00 92.94 141 ALA A CA 1
ATOM 1142 C C . ALA A 1 141 ? 7.498 7.623 -24.196 1.00 92.94 141 ALA A C 1
ATOM 1144 O O . ALA A 1 141 ? 8.232 7.427 -25.165 1.00 92.94 141 ALA A O 1
ATOM 1145 N N . LYS A 1 142 ? 7.784 8.566 -23.286 1.00 94.44 142 LYS A N 1
ATOM 1146 C CA . LYS A 1 142 ? 8.972 9.429 -23.347 1.00 94.44 142 LYS A CA 1
ATOM 1147 C C . LYS A 1 142 ? 10.075 8.901 -22.417 1.00 94.44 142 LYS A C 1
ATOM 1149 O O . LYS A 1 142 ? 9.849 8.866 -21.208 1.00 94.44 142 LYS A O 1
ATOM 1154 N N . PRO A 1 143 ? 11.294 8.615 -22.918 1.00 94.50 143 PRO A N 1
ATOM 1155 C CA . PRO A 1 143 ? 12.363 8.011 -22.113 1.00 94.50 143 PRO A CA 1
ATOM 1156 C C . PRO A 1 143 ? 12.725 8.764 -20.825 1.00 94.50 143 PRO A C 1
ATOM 1158 O O . PRO A 1 143 ? 12.986 8.140 -19.798 1.00 94.50 143 PRO A O 1
ATOM 1161 N N . TYR A 1 144 ? 12.703 10.103 -20.839 1.00 95.88 144 TYR A N 1
ATOM 1162 C CA . TYR A 1 144 ? 13.026 10.891 -19.643 1.00 95.88 144 TYR A CA 1
ATOM 1163 C C . TYR A 1 144 ? 11.998 10.712 -18.516 1.00 95.88 144 TYR A C 1
ATOM 1165 O O . TYR A 1 144 ? 12.368 10.808 -17.352 1.00 95.88 144 TYR A O 1
ATOM 1173 N N . ARG A 1 145 ? 10.733 10.404 -18.836 1.00 97.00 145 ARG A N 1
ATOM 1174 C CA . ARG A 1 145 ? 9.688 10.154 -17.833 1.00 97.00 145 ARG A CA 1
ATOM 1175 C C . ARG A 1 145 ? 9.893 8.823 -17.123 1.00 97.00 145 ARG A C 1
ATOM 1177 O O . ARG A 1 145 ? 9.727 8.759 -15.910 1.00 97.00 145 ARG A O 1
ATOM 1184 N N . CYS A 1 146 ? 10.326 7.794 -17.855 1.00 96.81 146 CYS A N 1
ATOM 1185 C CA . CYS A 1 146 ? 10.747 6.529 -17.251 1.00 96.81 146 CYS A CA 1
ATOM 1186 C C . CYS A 1 146 ? 11.936 6.751 -16.311 1.00 96.81 146 CYS A C 1
ATOM 1188 O O . CYS A 1 146 ? 11.922 6.304 -15.168 1.00 96.81 146 CYS A O 1
ATOM 1190 N N . ALA A 1 147 ? 12.940 7.511 -16.762 1.00 97.06 147 ALA A N 1
ATOM 1191 C CA . ALA A 1 147 ? 14.096 7.848 -15.936 1.00 97.06 147 ALA A CA 1
ATOM 1192 C C . ALA A 1 147 ? 13.712 8.649 -14.676 1.00 97.06 147 ALA A C 1
ATOM 1194 O O . ALA A 1 147 ? 14.257 8.398 -13.604 1.00 97.06 147 ALA A O 1
ATOM 1195 N N . GLU A 1 148 ? 12.772 9.592 -14.776 1.00 97.69 148 GLU A N 1
ATOM 1196 C CA . GLU A 1 148 ? 12.257 10.339 -13.622 1.00 97.69 148 GLU A CA 1
ATOM 1197 C C . GLU A 1 148 ? 11.496 9.441 -12.644 1.00 97.69 148 GLU A C 1
ATOM 1199 O O . GLU A 1 148 ? 11.784 9.496 -11.451 1.00 97.69 148 GLU A O 1
ATOM 1204 N N . ASN A 1 149 ? 10.623 8.549 -13.124 1.00 98.06 149 ASN A N 1
ATOM 1205 C CA . ASN A 1 149 ? 9.946 7.569 -12.267 1.00 98.06 149 ASN A CA 1
ATOM 1206 C C . ASN A 1 149 ? 10.942 6.696 -11.492 1.00 98.06 149 ASN A C 1
ATOM 1208 O O . ASN A 1 149 ? 10.790 6.510 -10.286 1.00 98.06 149 ASN A O 1
ATOM 1212 N N . LEU A 1 150 ? 11.989 6.203 -12.164 1.00 97.44 150 LEU A N 1
ATOM 1213 C CA . LEU A 1 150 ? 13.054 5.429 -11.521 1.00 97.44 150 LEU A CA 1
ATOM 1214 C C . LEU A 1 150 ? 13.778 6.246 -10.445 1.00 97.44 150 LEU A C 1
ATOM 1216 O O . LEU A 1 150 ? 14.013 5.738 -9.352 1.00 97.44 150 LEU A O 1
ATOM 1220 N N . ARG A 1 151 ? 14.090 7.520 -10.712 1.00 97.31 151 ARG A N 1
ATOM 1221 C CA . ARG A 1 151 ? 14.704 8.415 -9.715 1.00 97.31 151 ARG A CA 1
ATOM 1222 C C . ARG A 1 151 ? 13.789 8.656 -8.517 1.00 97.31 151 ARG A C 1
ATOM 1224 O O . ARG A 1 151 ? 14.278 8.648 -7.391 1.00 97.31 151 ARG A O 1
ATOM 1231 N N . PHE A 1 152 ? 12.489 8.858 -8.741 1.00 97.00 152 PHE A N 1
ATOM 1232 C CA . PHE A 1 152 ? 11.518 9.017 -7.656 1.00 97.00 152 PHE A CA 1
ATOM 1233 C C . PHE A 1 152 ? 11.479 7.775 -6.770 1.00 97.00 152 PHE A C 1
ATOM 1235 O O . PHE A 1 152 ? 11.557 7.896 -5.549 1.00 97.00 152 PHE A O 1
ATOM 1242 N N . TRP A 1 153 ? 11.425 6.590 -7.382 1.00 96.62 153 TRP A N 1
ATOM 1243 C CA . TRP A 1 153 ? 11.433 5.324 -6.659 1.00 96.62 153 TRP A CA 1
ATOM 1244 C C . TRP A 1 153 ? 12.727 5.102 -5.867 1.00 96.62 153 TRP A C 1
ATOM 1246 O O . TRP A 1 153 ? 12.653 4.840 -4.669 1.00 96.62 153 TRP A O 1
ATOM 1256 N N . ILE A 1 154 ? 13.900 5.286 -6.488 1.00 95.56 154 ILE A N 1
ATOM 1257 C CA . ILE A 1 154 ? 15.202 5.171 -5.806 1.00 95.56 154 ILE A CA 1
ATOM 1258 C C . ILE A 1 154 ? 15.243 6.102 -4.594 1.00 95.56 154 ILE A C 1
ATOM 1260 O O . ILE A 1 154 ? 15.547 5.661 -3.487 1.00 95.56 154 ILE A O 1
ATOM 1264 N N . LYS A 1 155 ? 14.865 7.376 -4.772 1.00 95.12 155 LYS A N 1
ATOM 1265 C CA . LYS A 1 155 ? 14.932 8.346 -3.679 1.00 95.12 155 LYS A CA 1
ATOM 1266 C C . LYS A 1 155 ? 13.986 7.999 -2.529 1.00 95.12 155 LYS A C 1
ATOM 1268 O O . LYS A 1 155 ? 14.338 8.173 -1.365 1.00 95.12 155 LYS A O 1
ATOM 1273 N N . ALA A 1 156 ? 12.790 7.513 -2.843 1.00 94.12 156 ALA A N 1
ATOM 1274 C CA . ALA A 1 156 ? 11.822 7.088 -1.840 1.00 94.12 156 ALA A CA 1
ATOM 1275 C C . ALA A 1 156 ? 12.263 5.820 -1.093 1.00 94.12 156 ALA A C 1
ATOM 1277 O O . ALA A 1 156 ? 12.003 5.695 0.104 1.00 94.12 156 ALA A O 1
ATOM 1278 N N . ALA A 1 157 ? 12.938 4.895 -1.781 1.00 89.75 157 ALA A N 1
ATOM 1279 C CA . ALA A 1 157 ? 13.503 3.698 -1.173 1.00 89.75 157 ALA A CA 1
ATOM 1280 C C . ALA A 1 157 ? 14.642 4.041 -0.198 1.00 89.75 157 ALA A C 1
ATOM 1282 O O . ALA A 1 157 ? 14.676 3.482 0.894 1.00 89.75 157 ALA A O 1
ATOM 1283 N N . GLU A 1 158 ? 15.520 4.987 -0.551 1.00 90.00 158 GLU A N 1
ATOM 1284 C CA . GLU A 1 158 ? 16.586 5.486 0.334 1.00 90.00 158 GLU A CA 1
ATOM 1285 C C . GLU A 1 158 ? 16.017 6.082 1.628 1.00 90.00 158 GLU A C 1
ATOM 1287 O O . GLU A 1 158 ? 16.383 5.657 2.719 1.00 90.00 158 GLU A O 1
ATOM 1292 N N . LEU A 1 159 ? 15.054 7.003 1.511 1.00 87.06 159 LEU A N 1
ATOM 1293 C CA . LEU A 1 159 ? 14.464 7.718 2.652 1.00 87.06 159 LEU A CA 1
ATOM 1294 C C . LEU A 1 159 ? 13.780 6.811 3.685 1.00 87.06 159 LEU A C 1
ATOM 1296 O O . LEU A 1 159 ? 13.524 7.249 4.801 1.00 87.06 159 LEU A O 1
ATOM 1300 N N . ARG A 1 160 ? 13.405 5.581 3.319 1.00 74.31 160 ARG A N 1
ATOM 1301 C CA . ARG A 1 160 ? 12.714 4.657 4.228 1.00 74.31 160 ARG A CA 1
ATOM 1302 C C . ARG A 1 160 ? 13.668 3.888 5.145 1.00 74.31 160 ARG A C 1
ATOM 1304 O O . ARG A 1 160 ? 13.213 3.355 6.156 1.00 74.31 160 ARG A O 1
ATOM 1311 N N . TRP A 1 161 ? 14.941 3.793 4.774 1.00 65.69 161 TRP A N 1
ATOM 1312 C CA . TRP A 1 161 ? 15.960 3.044 5.514 1.00 65.69 161 TRP A CA 1
ATOM 1313 C C . TRP A 1 161 ? 16.985 3.945 6.222 1.00 65.69 161 TRP A C 1
ATOM 1315 O O . TRP A 1 161 ? 17.894 3.420 6.864 1.00 65.69 161 TRP A O 1
ATOM 1325 N N . GLU A 1 162 ? 16.817 5.268 6.123 1.00 58.44 162 GLU A N 1
ATOM 1326 C CA . GLU A 1 162 ? 17.452 6.286 6.979 1.00 58.44 162 GLU A CA 1
ATOM 1327 C C . GLU A 1 162 ? 16.641 6.509 8.267 1.00 58.44 162 GLU A C 1
ATOM 1329 O O . GLU A 1 162 ? 17.275 6.630 9.341 1.00 58.44 162 GLU A O 1
#

Foldseek 3Di:
DVLVVVCVVVVCPPHRDPVSVVVVVVVVVVVVVVVVVVVVVVVVVVVLVVPQPLPPVVVVVPDPDPPVVSVVSVLCSLQVVQDADDDDDWDDDPPPDDDTDDDPRVVVVLLLPSLLSSLQSNLVPDPHRDLRDPDADPDSPDPVRSVVSNVSSVVSVVVVVD

Radius of gyration: 26.83 Å; chains: 1; bounding box: 63×40×76 Å

Sequence (162 aa):
MDVLRRMATRNFAHGLRDEEARTMRDWVEGVWDMLAREEAIEREEMEERRAWTWLDDRLWAGEGKLDVVREIAFLRAMAPAVILPDFVPAEFPGEGGGEVKLGPFWEELRTGKVLVELHNAVVSRSKRPFGAIPVWHSDTAKPYRCAENLRFWIKAAELRWE

pLDDT: mean 86.74, std 10.0, range [53.72, 98.06]